Protein AF-A0A7J8IHX7-F1 (afdb_monomer_lite)

Sequence (149 aa):
MLTKSVDLVKDAHEEMEQAMEECDPYSGLLNDYEEDNSNNHSVEEGDILGSPNNQDLYWSEEDQELIIPCLALVRASKACLKKIRISVAENGKKDQVAQLDDIVDISDEISPSVDDLALSMYPPVCHLTVRISSAKLVSVLKKALEITK

Structure (mmCIF, N/CA/C/O backbone):
data_AF-A0A7J8IHX7-F1
#
_entry.id   AF-A0A7J8IHX7-F1
#
loop_
_atom_site.group_PDB
_atom_site.id
_atom_site.type_symbol
_atom_site.label_atom_id
_atom_site.label_alt_id
_atom_site.label_comp_id
_atom_site.label_asym_id
_atom_site.label_entity_id
_atom_site.label_seq_id
_atom_site.pdbx_PDB_ins_code
_atom_site.Cartn_x
_atom_site.Cartn_y
_atom_site.Cartn_z
_atom_site.occupancy
_atom_site.B_iso_or_equiv
_atom_site.auth_seq_id
_atom_site.auth_comp_id
_atom_site.auth_asym_id
_atom_site.auth_atom_id
_atom_site.pdbx_PDB_model_num
ATOM 1 N N . MET A 1 1 ? -4.746 -5.912 14.501 1.00 66.50 1 MET A N 1
ATOM 2 C CA . MET A 1 1 ? -4.674 -5.789 13.035 1.00 66.50 1 MET A CA 1
ATOM 3 C C . MET A 1 1 ? -3.829 -4.589 12.642 1.00 66.50 1 MET A C 1
ATOM 5 O O . MET A 1 1 ? -2.701 -4.822 12.245 1.00 66.50 1 MET A O 1
ATOM 9 N N . LEU A 1 2 ? -4.241 -3.351 12.949 1.00 82.88 2 LEU A N 1
ATOM 10 C CA . LEU A 1 2 ? -3.531 -2.106 12.580 1.00 82.88 2 LEU A CA 1
ATOM 11 C C . LEU A 1 2 ? -2.000 -2.081 12.762 1.00 82.88 2 LEU A C 1
ATOM 13 O O . LEU A 1 2 ? -1.300 -1.588 11.887 1.00 82.88 2 LEU A O 1
ATOM 17 N N . THR A 1 3 ? -1.452 -2.591 13.873 1.00 85.88 3 THR A N 1
ATOM 18 C CA . THR A 1 3 ? 0.014 -2.635 14.062 1.00 85.88 3 THR A CA 1
ATOM 19 C C . THR A 1 3 ? 0.703 -3.506 13.013 1.00 85.88 3 THR A C 1
ATOM 21 O O . THR A 1 3 ? 1.713 -3.087 12.470 1.00 85.88 3 THR A O 1
ATOM 24 N N . LYS A 1 4 ? 0.115 -4.657 12.665 1.00 91.56 4 LYS A N 1
ATOM 25 C CA . LYS A 1 4 ? 0.655 -5.540 11.624 1.00 91.56 4 LYS A CA 1
ATOM 26 C C . LYS A 1 4 ? 0.664 -4.834 10.269 1.00 91.56 4 LYS A C 1
ATOM 28 O O . LYS A 1 4 ? 1.674 -4.866 9.588 1.00 91.56 4 LYS A O 1
ATOM 33 N N . SER A 1 5 ? -0.421 -4.144 9.918 1.00 89.69 5 SER A N 1
ATOM 34 C CA . SER A 1 5 ? -0.526 -3.402 8.654 1.00 89.69 5 SER A CA 1
ATOM 35 C C . SER A 1 5 ? 0.478 -2.239 8.591 1.00 89.69 5 SER A C 1
ATOM 37 O O . SER A 1 5 ? 1.029 -1.957 7.534 1.00 89.69 5 SER A O 1
ATOM 39 N N . VAL A 1 6 ? 0.776 -1.585 9.725 1.00 94.31 6 VAL A N 1
ATOM 40 C CA . VAL A 1 6 ? 1.849 -0.573 9.811 1.00 94.31 6 VAL A CA 1
ATOM 41 C C . VAL A 1 6 ? 3.222 -1.181 9.533 1.00 94.31 6 VAL A C 1
ATOM 43 O O . VAL A 1 6 ? 4.016 -0.546 8.840 1.00 94.31 6 VAL A O 1
ATOM 46 N N . ASP A 1 7 ? 3.501 -2.357 10.093 1.00 95.81 7 ASP A N 1
ATOM 47 C CA . ASP A 1 7 ? 4.792 -3.030 9.949 1.00 95.81 7 ASP A CA 1
ATOM 48 C C . ASP A 1 7 ? 4.973 -3.562 8.517 1.00 95.81 7 ASP A C 1
ATOM 50 O O . ASP A 1 7 ? 5.985 -3.272 7.899 1.00 95.81 7 ASP A O 1
ATOM 54 N N . LEU A 1 8 ? 3.946 -4.174 7.917 1.00 96.19 8 LEU A N 1
ATOM 55 C CA . LEU A 1 8 ? 3.992 -4.623 6.517 1.00 96.19 8 LEU A CA 1
ATOM 56 C C . LEU A 1 8 ? 4.267 -3.474 5.535 1.00 96.19 8 LEU A C 1
ATOM 58 O O . LEU A 1 8 ? 5.133 -3.578 4.674 1.00 96.19 8 LEU A O 1
ATOM 62 N N . VAL A 1 9 ? 3.574 -2.339 5.686 1.00 96.88 9 VAL A N 1
ATOM 63 C CA . VAL A 1 9 ? 3.807 -1.159 4.831 1.00 96.88 9 VAL A CA 1
ATOM 64 C C . VAL A 1 9 ? 5.185 -0.537 5.090 1.00 96.88 9 VAL A C 1
ATOM 66 O O . VAL A 1 9 ? 5.757 0.110 4.213 1.00 96.88 9 VAL A O 1
ATOM 69 N N . LYS A 1 10 ? 5.728 -0.690 6.303 1.00 97.12 10 LYS A N 1
ATOM 70 C CA . LYS A 1 10 ? 7.093 -0.266 6.619 1.00 97.12 10 LYS A CA 1
ATOM 71 C C . LYS A 1 10 ? 8.105 -1.156 5.892 1.00 97.12 10 LYS A C 1
ATOM 73 O O . LYS A 1 10 ? 8.988 -0.595 5.257 1.00 97.12 10 LYS A O 1
ATOM 78 N N . ASP A 1 11 ? 7.940 -2.471 5.966 1.00 97.50 11 ASP A N 1
ATOM 79 C CA . ASP A 1 11 ? 8.844 -3.436 5.345 1.00 97.50 11 ASP A CA 1
ATOM 80 C C . ASP A 1 11 ? 8.843 -3.267 3.816 1.00 97.50 11 ASP A C 1
ATOM 82 O O . ASP A 1 11 ? 9.907 -3.124 3.227 1.00 97.50 11 ASP A O 1
ATOM 86 N N . ALA A 1 12 ? 7.668 -3.110 3.190 1.00 97.00 12 ALA A N 1
ATOM 87 C CA . ALA A 1 12 ? 7.560 -2.833 1.752 1.00 97.00 12 ALA A CA 1
ATOM 88 C C . ALA A 1 12 ? 8.263 -1.526 1.331 1.00 97.00 12 ALA A C 1
ATOM 90 O O . ALA A 1 12 ? 8.908 -1.461 0.291 1.00 97.00 12 ALA A O 1
ATOM 91 N N . HIS A 1 13 ? 8.166 -0.465 2.140 1.00 97.19 13 HIS A N 1
ATOM 92 C CA . HIS A 1 13 ? 8.879 0.788 1.866 1.00 97.19 13 HIS A CA 1
ATOM 93 C C . HIS A 1 13 ? 10.400 0.618 1.942 1.00 97.19 13 HIS A C 1
ATOM 95 O O . HIS A 1 13 ? 11.111 1.191 1.126 1.00 97.19 13 HIS A O 1
ATOM 101 N N . GLU A 1 14 ? 10.888 -0.122 2.940 1.00 97.00 14 GLU A N 1
ATOM 102 C CA . GLU A 1 14 ? 12.320 -0.378 3.136 1.00 97.00 14 GLU A CA 1
ATOM 103 C C . GLU A 1 14 ? 12.875 -1.275 2.022 1.00 97.00 14 GLU A C 1
ATOM 105 O O . GLU A 1 14 ? 13.940 -0.979 1.490 1.00 97.00 14 GLU A O 1
ATOM 110 N N . GLU A 1 15 ? 12.122 -2.294 1.601 1.00 96.31 15 GLU A N 1
ATOM 111 C CA . GLU A 1 15 ? 12.460 -3.156 0.464 1.00 96.31 15 GLU A CA 1
ATOM 112 C C . GLU A 1 15 ? 12.584 -2.359 -0.844 1.00 96.31 15 GLU A C 1
ATOM 114 O O . GLU A 1 15 ? 13.573 -2.493 -1.565 1.00 96.31 15 GLU A O 1
ATOM 119 N N . MET A 1 16 ? 11.617 -1.482 -1.134 1.00 94.44 16 MET A N 1
ATOM 120 C CA . MET A 1 16 ? 11.652 -0.638 -2.331 1.00 94.44 16 MET A CA 1
ATOM 121 C C . MET A 1 16 ? 12.786 0.399 -2.292 1.00 94.44 16 MET A C 1
ATOM 123 O O . MET A 1 16 ? 13.414 0.650 -3.319 1.00 94.44 16 MET A O 1
ATOM 127 N N . GLU A 1 17 ? 13.052 1.021 -1.134 1.00 94.12 17 GLU A N 1
ATOM 128 C CA . GLU A 1 17 ? 14.180 1.954 -0.976 1.00 94.12 17 GLU A CA 1
ATOM 129 C C . GLU A 1 17 ? 15.515 1.239 -1.190 1.00 94.12 17 GLU A C 1
ATOM 131 O O . GLU A 1 17 ? 16.346 1.725 -1.954 1.00 94.12 17 GLU A O 1
ATOM 136 N N . GLN A 1 18 ? 15.694 0.065 -0.580 1.00 93.94 18 GLN A N 1
ATOM 137 C CA . GLN A 1 18 ? 16.913 -0.723 -0.727 1.00 93.94 18 GLN A CA 1
ATOM 138 C C . GLN A 1 18 ? 17.131 -1.157 -2.180 1.00 93.94 18 GLN A C 1
ATOM 140 O O . GLN A 1 18 ? 18.230 -1.001 -2.705 1.00 93.94 18 GLN A O 1
ATOM 145 N N . ALA A 1 19 ? 16.085 -1.634 -2.860 1.00 90.88 19 ALA A N 1
ATOM 146 C CA . ALA A 1 19 ? 16.187 -2.012 -4.266 1.00 90.88 19 ALA A CA 1
ATOM 147 C C . ALA A 1 19 ? 16.642 -0.830 -5.144 1.00 90.88 19 ALA A C 1
ATOM 149 O O . ALA A 1 19 ? 17.458 -1.010 -6.046 1.00 90.88 19 ALA A O 1
ATOM 150 N N . MET A 1 20 ? 16.159 0.385 -4.860 1.00 86.75 20 MET A N 1
ATOM 151 C CA . MET A 1 20 ? 16.557 1.602 -5.576 1.00 86.75 20 MET A CA 1
ATOM 152 C C . MET A 1 20 ? 18.012 2.008 -5.294 1.00 86.75 20 MET A C 1
ATOM 154 O O . MET A 1 20 ? 18.694 2.468 -6.206 1.00 86.75 20 MET A O 1
ATOM 158 N N . GLU A 1 21 ? 18.504 1.824 -4.065 1.00 87.31 21 GLU A N 1
ATOM 159 C CA . GLU A 1 21 ? 19.910 2.070 -3.702 1.00 87.31 21 GLU A CA 1
ATOM 160 C C . GLU A 1 21 ? 20.874 1.059 -4.342 1.00 87.31 21 GLU A C 1
ATOM 162 O O . GLU A 1 21 ? 22.000 1.411 -4.691 1.00 87.31 21 GLU A O 1
ATOM 167 N N . GLU A 1 22 ? 20.434 -0.190 -4.508 1.00 84.69 22 GLU A N 1
ATOM 168 C CA . GLU A 1 22 ? 21.207 -1.269 -5.134 1.00 84.69 22 GLU A CA 1
ATOM 169 C C . GLU A 1 22 ? 21.216 -1.201 -6.673 1.00 84.69 22 GLU A C 1
ATOM 171 O O . GLU A 1 22 ? 21.966 -1.937 -7.319 1.00 84.69 22 GLU A O 1
ATOM 176 N N . CYS A 1 23 ? 20.420 -0.314 -7.279 1.00 75.31 23 CYS A N 1
ATOM 177 C CA . CYS A 1 23 ? 20.397 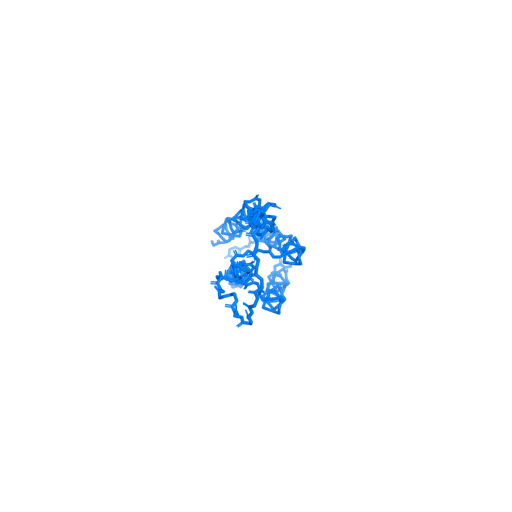-0.116 -8.724 1.00 75.31 23 CYS A CA 1
ATOM 178 C C . CYS A 1 23 ? 21.741 0.461 -9.213 1.00 75.31 23 CYS A C 1
ATOM 180 O O . CYS A 1 23 ? 22.072 1.611 -8.926 1.00 75.31 23 CYS A O 1
ATOM 182 N N . ASP A 1 24 ? 22.517 -0.336 -9.961 1.00 65.00 24 ASP A N 1
ATOM 183 C CA . ASP A 1 24 ? 23.870 0.018 -10.415 1.00 65.00 24 ASP A CA 1
ATOM 184 C C . ASP A 1 24 ? 23.873 1.255 -11.345 1.00 65.00 24 ASP A C 1
ATOM 186 O O . ASP A 1 24 ? 23.342 1.181 -12.461 1.00 65.00 24 ASP A O 1
ATOM 190 N N . PRO A 1 25 ? 24.529 2.369 -10.952 1.00 57.72 25 PRO A N 1
ATOM 191 C CA . PRO A 1 25 ? 24.676 3.569 -11.780 1.00 57.72 25 PRO A CA 1
ATOM 192 C C . PRO A 1 25 ? 25.421 3.341 -13.104 1.00 57.72 25 PRO A C 1
ATOM 194 O O . PRO A 1 25 ? 25.348 4.181 -14.000 1.00 57.72 25 PRO A O 1
ATOM 197 N N . TYR A 1 26 ? 26.165 2.237 -13.230 1.00 54.41 26 TYR A N 1
ATOM 198 C CA . TYR A 1 26 ? 26.998 1.917 -14.392 1.00 54.41 26 TYR A CA 1
ATOM 199 C C . TYR A 1 26 ? 26.410 0.826 -15.298 1.00 54.41 26 TYR A C 1
ATOM 201 O O . TYR A 1 26 ? 27.035 0.476 -16.300 1.00 54.41 26 TYR A O 1
ATOM 209 N N . SER A 1 27 ? 25.197 0.339 -15.008 1.00 57.41 27 SER A N 1
ATOM 210 C CA . SER A 1 27 ? 24.527 -0.730 -15.770 1.00 57.41 27 SER A CA 1
ATOM 211 C C . SER A 1 27 ? 24.426 -0.434 -17.279 1.00 57.41 27 SER A C 1
ATOM 213 O O . SER A 1 27 ? 24.612 -1.323 -18.106 1.00 57.41 27 SER A O 1
ATOM 215 N N . GLY A 1 28 ? 24.228 0.834 -17.662 1.00 53.91 28 GLY A N 1
ATOM 216 C CA . GLY A 1 28 ? 24.175 1.254 -19.069 1.00 53.91 28 GLY A CA 1
ATOM 217 C C . GLY A 1 28 ? 25.532 1.525 -19.732 1.00 53.91 28 GLY A C 1
ATOM 218 O O . GLY A 1 28 ? 25.594 1.606 -20.952 1.00 53.91 28 GLY A O 1
ATOM 219 N N . LEU A 1 29 ? 26.618 1.668 -18.962 1.00 51.22 29 LEU A N 1
ATOM 220 C CA . LEU A 1 29 ? 27.937 2.063 -19.481 1.00 51.22 29 LEU A CA 1
ATOM 221 C C . LEU A 1 29 ? 28.757 0.875 -19.993 1.00 51.22 29 LEU A C 1
ATOM 223 O O . LEU A 1 29 ? 29.559 1.039 -20.903 1.00 51.22 29 LEU A O 1
ATOM 227 N N . LEU A 1 30 ? 28.563 -0.327 -19.445 1.00 50.78 30 LEU A N 1
ATOM 228 C CA . LEU A 1 30 ? 29.341 -1.506 -19.849 1.00 50.78 30 LEU A CA 1
ATOM 229 C C . LEU A 1 30 ? 28.950 -2.091 -21.214 1.00 50.78 30 LEU A C 1
ATOM 231 O O . LEU A 1 30 ? 29.704 -2.900 -21.746 1.00 50.78 30 LEU A O 1
ATOM 235 N N . ASN A 1 31 ? 27.830 -1.665 -21.804 1.00 51.97 31 ASN A N 1
ATOM 236 C CA . ASN A 1 31 ? 27.429 -2.113 -23.141 1.00 51.97 31 ASN A CA 1
ATOM 237 C C . ASN A 1 31 ? 28.184 -1.409 -24.287 1.00 51.97 31 ASN A C 1
ATOM 239 O O . ASN A 1 31 ? 28.135 -1.901 -25.410 1.00 51.97 31 ASN A O 1
ATOM 243 N N . ASP A 1 32 ? 28.911 -0.318 -24.012 1.00 53.75 32 ASP A N 1
ATOM 244 C CA . ASP A 1 32 ? 29.592 0.487 -25.042 1.00 53.75 32 ASP A CA 1
ATOM 245 C C . ASP A 1 32 ? 31.101 0.180 -25.182 1.00 53.75 32 ASP A C 1
ATOM 247 O O . ASP A 1 32 ? 31.771 0.764 -26.034 1.00 53.75 32 ASP A O 1
ATOM 251 N N . TYR A 1 33 ? 31.673 -0.719 -24.365 1.00 49.66 33 TYR A N 1
ATOM 252 C CA . TYR A 1 33 ? 33.133 -0.932 -24.296 1.00 49.66 33 TYR A CA 1
ATOM 253 C C . TYR A 1 33 ? 33.669 -2.216 -24.952 1.00 49.66 33 TYR A C 1
ATOM 255 O O . TYR A 1 33 ? 34.846 -2.523 -24.776 1.00 49.66 33 TYR A O 1
ATOM 263 N N . GLU A 1 34 ? 32.879 -2.938 -25.746 1.00 53.22 34 GLU A N 1
ATOM 264 C CA . GLU A 1 34 ? 33.370 -4.091 -26.523 1.00 53.22 34 GLU A CA 1
ATOM 265 C C . GLU A 1 34 ? 33.418 -3.781 -28.028 1.00 53.22 34 GLU A C 1
ATOM 267 O O . GLU A 1 34 ? 32.841 -4.490 -28.846 1.00 53.22 34 GLU A O 1
ATOM 272 N N . GLU A 1 35 ? 34.118 -2.712 -28.420 1.00 52.72 35 GLU A N 1
ATOM 273 C CA . GLU A 1 35 ? 34.553 -2.535 -29.813 1.00 52.72 35 GLU A CA 1
ATOM 274 C C . GLU A 1 35 ? 35.894 -1.785 -29.899 1.00 52.72 35 GLU A C 1
ATOM 276 O O . GLU A 1 35 ? 35.989 -0.673 -30.408 1.00 52.72 35 GLU A O 1
ATOM 281 N N . ASP A 1 36 ? 36.973 -2.404 -29.414 1.00 50.19 36 ASP A N 1
ATOM 282 C CA . ASP A 1 36 ? 38.292 -2.146 -30.004 1.00 50.19 36 ASP A CA 1
ATOM 283 C C . ASP A 1 36 ? 39.198 -3.380 -29.920 1.00 50.19 36 ASP A C 1
ATOM 285 O O . ASP A 1 36 ? 39.974 -3.567 -28.981 1.00 50.19 36 ASP A O 1
ATOM 289 N N . ASN A 1 37 ? 39.116 -4.237 -30.942 1.00 43.19 37 ASN A N 1
ATOM 290 C CA . ASN A 1 37 ? 40.274 -5.032 -31.333 1.00 43.19 37 ASN A CA 1
ATOM 291 C C . ASN A 1 37 ? 40.333 -5.248 -32.8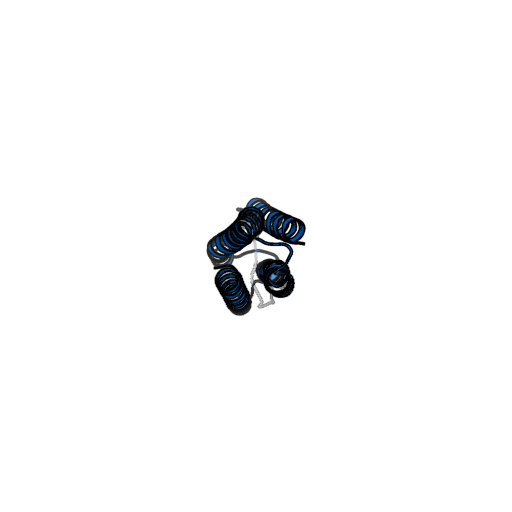57 1.00 43.19 37 ASN A C 1
ATOM 293 O O . ASN A 1 37 ? 39.877 -6.249 -33.394 1.00 43.19 37 ASN A O 1
ATOM 297 N N . SER A 1 38 ? 40.943 -4.270 -33.526 1.00 47.75 38 SER A N 1
ATOM 298 C CA . SER A 1 38 ? 41.851 -4.394 -34.679 1.00 47.75 38 SER A CA 1
ATOM 299 C C . SER A 1 38 ? 41.464 -5.237 -35.921 1.00 47.75 38 SER A C 1
ATOM 301 O O . SER A 1 38 ? 41.627 -6.452 -35.973 1.00 47.75 38 SER A O 1
ATOM 303 N N . ASN A 1 39 ? 41.233 -4.487 -37.007 1.00 44.69 39 ASN A N 1
ATOM 304 C CA . ASN A 1 39 ? 41.743 -4.672 -38.377 1.00 44.69 39 ASN A CA 1
ATOM 305 C C . ASN A 1 39 ? 41.237 -5.806 -39.305 1.00 44.69 39 ASN A C 1
ATOM 307 O O . ASN A 1 39 ? 41.692 -6.945 -39.255 1.00 44.69 39 ASN A O 1
ATOM 311 N N . ASN A 1 40 ? 40.570 -5.318 -40.365 1.00 43.97 40 ASN A N 1
ATOM 312 C CA . ASN A 1 40 ? 40.649 -5.670 -41.795 1.00 43.97 40 ASN A CA 1
ATOM 313 C C . ASN A 1 40 ? 39.455 -6.394 -42.441 1.00 43.97 40 ASN A C 1
ATOM 315 O O . ASN A 1 40 ? 39.113 -7.518 -42.109 1.00 43.97 40 ASN A O 1
ATOM 319 N N . HIS A 1 41 ? 39.053 -5.782 -43.561 1.00 37.62 41 HIS A N 1
ATOM 320 C CA . HIS A 1 41 ? 38.471 -6.372 -44.767 1.00 37.62 41 HIS A CA 1
ATOM 321 C C . HIS A 1 41 ? 36.945 -6.570 -44.806 1.00 37.62 41 HIS A C 1
ATOM 323 O O . HIS A 1 41 ? 36.373 -7.450 -44.189 1.00 37.62 41 HIS A O 1
ATOM 329 N N . SER A 1 42 ? 36.344 -5.705 -45.626 1.00 44.16 42 SER A N 1
ATOM 330 C CA . SER A 1 42 ? 35.163 -5.843 -46.485 1.00 44.16 42 SER A CA 1
ATOM 331 C C . SER A 1 42 ? 34.227 -7.059 -46.347 1.00 44.16 42 SER A C 1
ATOM 333 O O . SER A 1 42 ? 34.654 -8.204 -46.387 1.00 44.16 42 SER A O 1
ATOM 335 N N . VAL A 1 43 ? 32.953 -6.711 -46.551 1.00 37.09 43 VAL A N 1
ATOM 336 C CA . VAL A 1 43 ? 31.826 -7.457 -47.137 1.00 37.09 43 VAL A CA 1
ATOM 337 C C . VAL A 1 43 ? 30.855 -8.174 -46.175 1.00 37.09 43 VAL A C 1
ATOM 339 O O . VAL A 1 43 ? 31.214 -9.074 -45.433 1.00 37.09 43 VAL A O 1
ATOM 342 N N . GLU A 1 44 ? 29.592 -7.783 -46.374 1.00 37.34 44 GLU A N 1
ATOM 34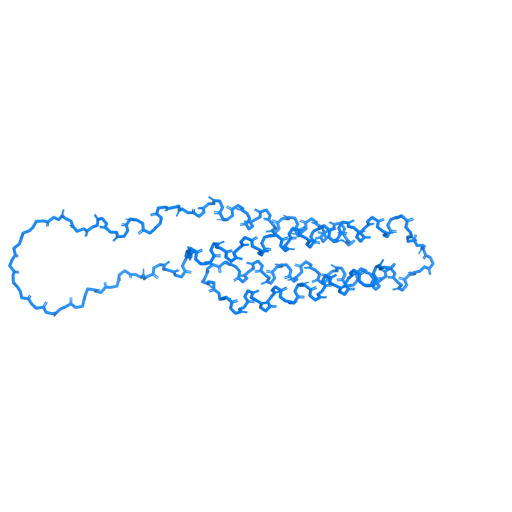3 C CA . GLU A 1 44 ? 28.317 -8.498 -46.207 1.00 37.34 44 GLU A CA 1
ATOM 344 C C . GLU A 1 44 ? 27.480 -8.272 -44.945 1.00 37.34 44 GLU A C 1
ATOM 346 O O . GLU A 1 44 ? 27.889 -8.466 -43.806 1.00 37.34 44 GLU A O 1
ATOM 351 N N . GLU A 1 45 ? 26.250 -7.844 -45.241 1.00 47.91 45 GLU A N 1
ATOM 352 C CA . GLU A 1 45 ? 25.084 -7.792 -44.381 1.00 47.91 45 GLU A CA 1
ATOM 353 C C . GLU A 1 45 ? 24.920 -9.111 -43.619 1.00 47.91 45 GLU A C 1
ATOM 355 O O . GLU A 1 45 ? 24.742 -10.177 -44.207 1.00 47.91 45 GLU A O 1
ATOM 360 N N . GLY A 1 46 ? 24.957 -9.023 -42.297 1.00 34.72 46 GLY A N 1
ATOM 361 C CA . GLY A 1 46 ? 24.773 -10.157 -41.410 1.00 34.72 46 GLY A CA 1
ATOM 362 C C . GLY A 1 46 ? 24.455 -9.658 -40.015 1.00 34.72 46 GLY A C 1
ATOM 363 O O . GLY A 1 46 ? 25.360 -9.476 -39.212 1.00 34.72 46 GLY A O 1
ATOM 364 N N . ASP A 1 47 ? 23.173 -9.365 -39.794 1.00 43.69 47 ASP A N 1
ATOM 365 C CA . ASP A 1 47 ? 22.442 -9.542 -38.534 1.00 43.69 47 ASP A CA 1
ATOM 366 C C . ASP A 1 47 ? 23.337 -9.911 -37.330 1.00 43.69 47 ASP A C 1
ATOM 368 O O . ASP A 1 47 ? 23.612 -11.089 -37.081 1.00 43.69 47 ASP A O 1
ATOM 372 N N . ILE A 1 48 ? 23.834 -8.901 -36.599 1.00 43.75 48 ILE A N 1
ATOM 373 C CA . ILE A 1 48 ? 24.535 -9.114 -35.326 1.00 43.75 48 ILE A CA 1
ATOM 374 C C . ILE A 1 48 ? 23.472 -9.517 -34.303 1.00 43.75 48 ILE A C 1
ATOM 376 O O . ILE A 1 48 ? 22.814 -8.705 -33.653 1.00 43.75 48 ILE A O 1
ATOM 380 N N . LEU A 1 49 ? 23.283 -10.827 -34.251 1.00 43.97 49 LEU A N 1
ATOM 381 C CA . LEU A 1 49 ? 22.334 -11.572 -33.453 1.00 43.97 49 LEU A CA 1
ATOM 382 C C . LEU A 1 49 ? 22.591 -11.381 -31.944 1.00 43.97 49 LEU A C 1
ATOM 384 O O . LEU A 1 49 ? 23.449 -12.035 -31.359 1.00 43.97 49 LEU A O 1
ATOM 388 N N . GLY A 1 50 ? 21.789 -10.518 -31.321 1.00 46.28 50 GLY A N 1
ATOM 389 C CA . GLY A 1 50 ? 21.119 -10.778 -30.044 1.00 46.28 50 GLY A CA 1
ATOM 390 C C . GLY A 1 50 ? 21.964 -11.207 -28.841 1.00 46.28 50 GLY A C 1
ATOM 391 O O . GLY A 1 50 ? 21.869 -12.352 -28.399 1.00 46.28 50 GLY A O 1
ATOM 392 N N . SER A 1 51 ? 22.608 -10.248 -28.176 1.00 49.16 51 SER A N 1
ATOM 393 C CA . SER A 1 51 ? 22.546 -10.266 -26.708 1.00 49.16 51 SER A CA 1
ATOM 394 C C . SER A 1 51 ? 21.092 -9.967 -26.320 1.00 49.16 51 SER A C 1
ATOM 396 O O . SER A 1 51 ? 20.515 -9.042 -26.903 1.00 49.16 51 SER A O 1
ATOM 398 N N . PRO A 1 52 ? 20.451 -10.723 -25.405 1.00 51.12 52 PRO A N 1
ATOM 399 C CA . PRO A 1 52 ? 19.125 -10.358 -24.929 1.00 51.12 52 PRO A CA 1
ATOM 400 C C . PRO A 1 52 ? 19.215 -8.919 -24.436 1.00 51.12 52 PRO A C 1
ATOM 402 O O . PRO A 1 52 ? 20.085 -8.592 -23.630 1.00 51.12 52 PRO A O 1
ATOM 405 N N . ASN A 1 53 ? 18.377 -8.045 -24.981 1.00 56.69 53 ASN A N 1
ATOM 406 C CA . ASN A 1 53 ? 18.291 -6.679 -24.513 1.00 56.69 53 ASN A CA 1
ATOM 407 C C . ASN A 1 53 ? 17.813 -6.749 -23.054 1.00 56.69 53 ASN A C 1
ATOM 409 O O . ASN A 1 53 ? 16.621 -6.903 -22.806 1.00 56.69 53 ASN A O 1
ATOM 413 N N . ASN A 1 54 ? 18.732 -6.703 -22.085 1.00 58.94 54 ASN A N 1
ATOM 414 C CA . ASN A 1 54 ? 18.440 -6.832 -20.651 1.00 58.94 54 ASN A CA 1
ATOM 415 C C . ASN A 1 54 ? 17.646 -5.629 -20.102 1.00 58.94 54 ASN A C 1
ATOM 417 O O . ASN A 1 54 ? 17.537 -5.451 -18.896 1.00 58.94 54 ASN A O 1
ATOM 421 N N . GLN A 1 55 ? 17.101 -4.789 -20.979 1.00 61.69 55 GLN A N 1
ATOM 422 C CA . GLN A 1 55 ? 16.386 -3.562 -20.660 1.00 61.69 55 GLN A CA 1
ATOM 423 C C . GLN A 1 55 ? 15.131 -3.822 -19.813 1.00 61.69 55 GLN A C 1
ATOM 425 O O . GLN A 1 55 ? 14.764 -2.974 -19.012 1.00 61.69 55 GLN A O 1
ATOM 430 N N . ASP A 1 56 ? 14.548 -5.024 -19.896 1.00 72.56 56 ASP A N 1
ATOM 431 C CA . ASP A 1 56 ? 13.412 -5.445 -19.062 1.00 72.56 56 ASP A CA 1
ATOM 432 C C . ASP A 1 56 ? 13.803 -5.819 -17.616 1.00 72.56 56 ASP A C 1
ATOM 434 O O . ASP A 1 56 ? 12.926 -6.034 -16.781 1.00 72.56 56 ASP A O 1
ATOM 438 N N . LEU A 1 57 ? 15.103 -5.925 -17.306 1.00 79.75 57 LEU A N 1
ATOM 439 C CA . LEU A 1 57 ? 15.623 -6.311 -15.985 1.00 79.75 57 LEU A CA 1
ATOM 440 C C . LEU A 1 57 ? 16.035 -5.112 -15.120 1.00 79.75 57 LEU A C 1
ATOM 442 O O . LEU A 1 57 ? 16.313 -5.292 -13.935 1.00 79.75 57 LEU A O 1
ATOM 446 N N . TYR A 1 58 ? 16.087 -3.908 -15.691 1.00 84.38 58 TYR A N 1
ATOM 447 C CA . TYR A 1 58 ? 16.593 -2.712 -15.021 1.00 84.38 58 TYR A CA 1
ATOM 448 C C . TYR A 1 58 ? 15.579 -1.573 -15.067 1.00 84.38 58 TYR A C 1
ATOM 450 O O . TYR A 1 58 ? 14.734 -1.505 -15.955 1.00 84.38 58 TYR A O 1
ATOM 458 N N . TRP A 1 59 ? 15.694 -0.653 -14.111 1.00 89.56 59 TRP A N 1
ATOM 459 C CA . TRP A 1 59 ? 14.981 0.616 -14.169 1.00 89.56 59 TRP A CA 1
ATOM 460 C C . TRP A 1 59 ? 15.655 1.577 -15.136 1.00 89.56 59 TRP A C 1
ATOM 462 O O . TRP A 1 59 ? 16.860 1.816 -15.043 1.00 89.56 59 TRP A O 1
ATOM 472 N N . SER A 1 60 ? 14.861 2.166 -16.027 1.00 88.88 60 SER A N 1
ATOM 473 C CA . SER A 1 60 ? 15.274 3.345 -16.787 1.00 88.88 60 SER A CA 1
ATOM 474 C C . SER A 1 60 ? 15.321 4.593 -15.893 1.00 88.88 60 SER A C 1
ATOM 476 O O . SER A 1 60 ? 14.784 4.600 -14.785 1.00 88.88 60 SER A O 1
ATOM 478 N N . GLU A 1 61 ? 15.930 5.678 -16.377 1.00 89.19 61 GLU A N 1
ATOM 479 C CA . GLU A 1 61 ? 15.913 6.978 -15.684 1.00 89.19 61 GLU A CA 1
ATOM 480 C C . GLU A 1 61 ? 14.474 7.477 -15.456 1.00 89.19 61 GLU A C 1
ATOM 482 O O . GLU A 1 61 ? 14.138 7.933 -14.364 1.00 89.19 61 GLU A O 1
ATOM 487 N N . GLU A 1 62 ? 13.590 7.295 -16.445 1.00 91.50 62 GLU A N 1
ATOM 488 C CA . GLU A 1 62 ? 12.167 7.636 -16.325 1.00 91.50 62 GLU A CA 1
ATOM 489 C C . GLU A 1 62 ? 11.464 6.799 -15.245 1.00 91.50 62 GLU A C 1
ATOM 491 O O . GLU A 1 62 ? 10.632 7.319 -14.496 1.00 91.50 62 GLU A O 1
ATOM 496 N N . ASP A 1 63 ? 11.811 5.512 -15.127 1.00 93.31 63 ASP A N 1
ATOM 497 C CA . ASP A 1 63 ? 11.289 4.663 -14.055 1.00 93.31 63 ASP A CA 1
ATOM 498 C C . ASP A 1 63 ? 11.777 5.160 -12.696 1.00 93.31 63 ASP A C 1
ATOM 500 O O . ASP A 1 63 ? 10.959 5.328 -11.796 1.00 93.31 63 ASP A O 1
ATOM 504 N N . GLN A 1 64 ? 13.074 5.462 -12.557 1.00 91.62 64 GLN A N 1
ATOM 505 C CA . GLN A 1 64 ? 13.671 5.999 -11.327 1.00 91.62 64 GLN A CA 1
ATOM 506 C C . GLN A 1 64 ? 12.981 7.292 -10.871 1.00 91.62 64 GLN A C 1
ATOM 508 O O . GLN A 1 64 ? 12.600 7.408 -9.702 1.00 91.62 64 GLN A O 1
ATOM 513 N N . GLU A 1 65 ? 12.738 8.233 -11.787 1.00 93.62 65 GLU A N 1
ATOM 514 C CA . GLU A 1 65 ? 11.985 9.456 -11.492 1.00 93.62 65 GLU A CA 1
ATOM 515 C C . GLU A 1 65 ? 10.548 9.164 -11.030 1.00 93.62 65 GLU A C 1
ATOM 517 O O . GLU A 1 65 ? 10.040 9.831 -10.122 1.00 93.62 65 GLU A O 1
ATOM 522 N N . LEU A 1 66 ? 9.896 8.149 -11.608 1.00 95.19 66 LEU A N 1
ATOM 523 C CA . LEU A 1 66 ? 8.551 7.709 -11.230 1.00 95.19 66 LEU A CA 1
ATOM 524 C C . LEU A 1 66 ? 8.513 6.984 -9.871 1.00 95.19 66 LEU A C 1
ATOM 526 O O . LEU A 1 66 ? 7.513 7.091 -9.150 1.00 95.19 66 LEU A O 1
ATOM 530 N N . ILE A 1 67 ? 9.577 6.277 -9.475 1.00 94.31 67 ILE A N 1
ATOM 531 C CA . ILE A 1 67 ? 9.640 5.561 -8.186 1.00 94.31 67 ILE A CA 1
ATOM 532 C C . ILE A 1 67 ? 9.594 6.541 -7.014 1.00 94.31 67 ILE A C 1
ATOM 534 O O . ILE A 1 67 ? 8.905 6.289 -6.023 1.00 94.31 67 ILE A O 1
ATOM 538 N N . ILE A 1 68 ? 10.272 7.686 -7.126 1.00 95.50 68 ILE A N 1
ATOM 539 C CA . ILE A 1 68 ? 10.381 8.694 -6.059 1.00 95.50 68 ILE A CA 1
ATOM 540 C C . ILE A 1 68 ? 9.006 9.110 -5.488 1.00 95.50 68 ILE A C 1
ATOM 542 O O . ILE A 1 68 ? 8.799 8.999 -4.271 1.00 95.50 68 ILE A O 1
ATOM 546 N N . PRO A 1 69 ? 8.029 9.576 -6.296 1.00 97.56 69 PRO A N 1
ATOM 547 C CA . PRO A 1 69 ? 6.701 9.905 -5.785 1.00 97.56 69 PRO A CA 1
ATOM 548 C C . PRO A 1 69 ? 5.932 8.676 -5.274 1.00 97.56 69 PRO A C 1
ATOM 550 O O . PRO A 1 69 ? 5.132 8.817 -4.344 1.00 97.56 69 PRO A O 1
ATOM 553 N N . CYS A 1 70 ? 6.181 7.476 -5.808 1.00 97.88 70 CYS A N 1
ATOM 554 C CA . CYS A 1 70 ? 5.557 6.239 -5.328 1.00 97.88 70 CYS A CA 1
ATOM 555 C C . CYS A 1 70 ? 6.057 5.857 -3.925 1.00 97.88 70 CYS A C 1
ATOM 557 O O . CYS A 1 70 ? 5.246 5.588 -3.038 1.00 97.88 70 CYS A O 1
ATOM 559 N N . LEU A 1 71 ? 7.364 5.946 -3.664 1.00 97.31 71 LEU A N 1
ATOM 560 C CA . LEU A 1 71 ? 7.948 5.760 -2.330 1.00 97.31 71 LEU A CA 1
ATOM 561 C C . LEU A 1 71 ? 7.371 6.752 -1.316 1.00 97.31 71 LEU A C 1
ATOM 563 O O . LEU A 1 71 ? 6.983 6.376 -0.205 1.00 97.31 71 LEU A O 1
ATOM 567 N N . ALA A 1 72 ? 7.230 8.022 -1.707 1.00 98.12 72 ALA A N 1
ATOM 568 C CA . ALA A 1 72 ? 6.590 9.028 -0.865 1.00 98.12 72 ALA A CA 1
ATOM 569 C C . ALA A 1 72 ? 5.121 8.678 -0.550 1.00 98.12 72 ALA A C 1
ATOM 571 O O . ALA A 1 72 ? 4.665 8.895 0.579 1.00 98.12 72 ALA A O 1
ATOM 572 N N . LEU A 1 73 ? 4.387 8.095 -1.503 1.00 98.44 73 LEU A N 1
ATOM 573 C CA . LEU A 1 73 ? 3.015 7.623 -1.301 1.00 98.44 73 LEU A CA 1
ATOM 574 C C . LEU A 1 73 ? 2.949 6.423 -0.339 1.00 98.44 73 LEU A C 1
ATOM 576 O O . LEU A 1 73 ? 2.107 6.408 0.565 1.00 98.44 73 LEU A O 1
ATOM 580 N N . VAL A 1 74 ? 3.857 5.451 -0.452 1.00 98.31 74 VAL A N 1
ATOM 581 C CA . VAL A 1 74 ? 3.953 4.332 0.504 1.00 98.31 74 VAL A CA 1
ATOM 582 C C . VAL A 1 74 ? 4.281 4.855 1.910 1.00 98.31 74 VAL A C 1
ATOM 584 O O . VAL A 1 74 ? 3.635 4.490 2.899 1.00 98.31 74 VAL A O 1
ATOM 587 N N . ARG A 1 75 ? 5.200 5.822 2.016 1.00 97.94 75 ARG A N 1
ATOM 588 C CA . ARG A 1 75 ? 5.521 6.500 3.282 1.00 97.94 75 ARG A CA 1
ATOM 589 C C . ARG A 1 75 ? 4.305 7.203 3.887 1.00 97.94 75 ARG A C 1
ATOM 591 O O . ARG A 1 75 ? 4.073 7.103 5.097 1.00 97.94 75 ARG A O 1
ATOM 598 N N . ALA A 1 76 ? 3.517 7.888 3.060 1.00 98.38 76 ALA A N 1
ATOM 599 C CA . ALA A 1 76 ? 2.270 8.522 3.477 1.00 98.38 76 ALA A CA 1
ATOM 600 C C . ALA A 1 76 ? 1.236 7.487 3.946 1.00 98.38 76 ALA A C 1
ATOM 602 O O . ALA A 1 76 ? 0.555 7.717 4.947 1.00 98.38 76 ALA A O 1
ATOM 603 N N . SER A 1 77 ? 1.173 6.320 3.302 1.00 98.25 77 SER A N 1
ATOM 604 C CA . SER A 1 77 ? 0.295 5.207 3.690 1.00 98.25 77 SER A CA 1
ATOM 605 C C . SER A 1 77 ? 0.595 4.717 5.107 1.00 98.25 77 SER A C 1
ATOM 607 O O . SER A 1 77 ? -0.302 4.635 5.952 1.00 98.25 77 SER A O 1
ATOM 609 N N . LYS A 1 78 ? 1.883 4.519 5.424 1.00 97.88 78 LYS A N 1
ATOM 610 C CA . LYS A 1 78 ? 2.353 4.203 6.785 1.00 97.88 78 LYS A CA 1
ATOM 611 C C . LYS A 1 78 ? 1.948 5.277 7.795 1.00 97.88 78 LYS A C 1
ATOM 613 O O . LYS A 1 78 ? 1.517 4.962 8.907 1.00 97.88 78 LYS A O 1
ATOM 618 N N . ALA A 1 79 ? 2.100 6.553 7.436 1.00 97.62 79 ALA A N 1
ATOM 619 C CA . ALA A 1 79 ? 1.728 7.667 8.305 1.00 97.62 79 ALA A CA 1
ATOM 620 C C . ALA A 1 79 ? 0.213 7.707 8.575 1.00 97.62 79 ALA A C 1
ATOM 622 O O . ALA A 1 79 ? -0.192 7.926 9.720 1.00 97.62 79 ALA A O 1
ATOM 623 N N . CYS A 1 80 ? -0.614 7.424 7.564 1.00 97.31 80 CYS A N 1
ATOM 624 C CA . CYS A 1 80 ? -2.067 7.328 7.704 1.00 97.31 80 CYS A CA 1
ATOM 625 C C . CYS A 1 80 ? -2.457 6.212 8.677 1.00 97.31 80 CYS A C 1
ATOM 627 O O . CYS A 1 80 ? -3.155 6.481 9.651 1.00 97.31 80 CYS A O 1
ATOM 629 N N . LEU A 1 81 ? -1.927 4.997 8.499 1.00 97.19 81 LEU A N 1
ATOM 630 C CA . LEU A 1 81 ? -2.172 3.873 9.413 1.00 97.19 81 LEU A CA 1
ATOM 631 C C . LEU A 1 81 ? -1.749 4.189 10.857 1.00 97.19 81 LEU A C 1
ATOM 633 O O . LEU A 1 81 ? -2.484 3.909 11.807 1.00 97.19 81 LEU A O 1
ATOM 637 N N . LYS A 1 82 ? -0.588 4.836 11.047 1.00 96.69 82 LYS A N 1
ATOM 638 C CA . LYS A 1 82 ? -0.151 5.299 12.375 1.00 96.69 82 LYS A CA 1
ATOM 639 C C . LYS A 1 82 ? -1.134 6.301 12.978 1.00 96.69 82 LYS A C 1
ATOM 641 O O . LYS A 1 82 ? -1.428 6.204 14.170 1.00 96.69 82 LYS A O 1
ATOM 646 N N . LYS A 1 83 ? -1.642 7.244 12.180 1.00 96.12 83 LYS A N 1
ATOM 647 C CA . LYS A 1 83 ? -2.611 8.247 12.636 1.00 96.12 83 LYS A CA 1
ATOM 648 C C . LYS A 1 83 ? -3.954 7.615 12.999 1.00 96.12 83 LYS A C 1
ATOM 650 O O . LYS A 1 83 ? -4.487 7.954 14.052 1.00 96.12 83 LYS A O 1
ATOM 655 N N . ILE A 1 84 ? -4.449 6.674 12.192 1.00 96.19 84 ILE A N 1
ATOM 656 C CA . ILE A 1 84 ? -5.667 5.899 12.472 1.00 96.19 84 ILE A CA 1
ATOM 657 C C . ILE A 1 84 ? -5.517 5.164 13.803 1.00 96.19 84 ILE A C 1
ATOM 659 O O . ILE A 1 84 ? -6.339 5.328 14.700 1.00 96.19 84 ILE A O 1
ATOM 663 N N . ARG A 1 85 ? -4.409 4.437 13.985 1.00 95.31 85 ARG A N 1
ATOM 664 C CA . ARG A 1 85 ? -4.118 3.714 15.228 1.00 95.31 85 ARG A CA 1
ATOM 665 C C . ARG A 1 85 ? -4.119 4.626 16.456 1.00 95.31 85 ARG A C 1
ATOM 667 O O . ARG A 1 85 ? -4.680 4.248 17.478 1.00 95.31 85 ARG A O 1
ATOM 674 N N . ILE A 1 86 ? -3.484 5.796 16.369 1.00 95.25 86 ILE A N 1
ATOM 675 C CA . ILE A 1 86 ? -3.480 6.780 17.463 1.00 95.25 86 ILE A CA 1
ATOM 676 C C . ILE A 1 86 ? -4.908 7.267 17.740 1.00 95.25 86 ILE A C 1
ATOM 678 O O . ILE A 1 86 ? -5.329 7.249 18.890 1.00 95.25 86 ILE A O 1
ATOM 682 N N . SER A 1 87 ? -5.675 7.612 16.700 1.00 94.75 87 SER A N 1
ATOM 683 C CA . SER A 1 87 ? -7.063 8.074 16.847 1.00 94.75 87 SER A CA 1
ATOM 684 C C . SER A 1 87 ? -7.950 7.037 17.541 1.00 94.75 87 SER A C 1
ATOM 686 O O . SER A 1 87 ? -8.671 7.367 18.481 1.00 94.75 87 SER A O 1
ATOM 688 N N . VAL A 1 88 ? -7.848 5.768 17.133 1.00 94.50 88 VAL A N 1
ATOM 689 C CA . VAL A 1 88 ? -8.584 4.654 17.748 1.00 94.50 88 VAL A CA 1
ATOM 690 C C . VAL A 1 88 ? -8.152 4.431 19.199 1.00 94.50 88 VAL A C 1
ATOM 692 O O . VAL A 1 88 ? -8.999 4.188 20.052 1.00 94.50 88 VAL A O 1
ATOM 695 N N . ALA A 1 89 ? -6.857 4.533 19.507 1.00 93.44 89 ALA A N 1
ATOM 696 C CA . ALA A 1 89 ? -6.360 4.358 20.871 1.00 93.44 89 ALA A CA 1
ATOM 697 C C . ALA A 1 89 ? -6.803 5.485 21.822 1.00 93.44 89 ALA A C 1
ATOM 699 O O . ALA A 1 89 ? -7.052 5.224 22.997 1.00 93.44 89 ALA A O 1
ATOM 700 N N . GLU A 1 90 ? -6.892 6.720 21.325 1.00 94.75 90 GLU A N 1
ATOM 701 C CA . GLU A 1 90 ? -7.267 7.896 22.117 1.00 94.75 90 GLU A CA 1
ATOM 702 C C . GLU A 1 90 ? -8.786 8.044 22.275 1.00 94.75 90 GLU A C 1
ATOM 704 O O . GLU A 1 90 ? -9.254 8.430 23.346 1.00 94.75 90 GLU A O 1
ATOM 709 N N . ASN A 1 91 ? -9.558 7.731 21.229 1.00 93.38 91 ASN A N 1
ATOM 710 C CA . ASN A 1 91 ? -10.985 8.064 21.156 1.00 93.38 91 ASN A CA 1
ATOM 711 C C . ASN A 1 91 ? -11.916 6.845 21.070 1.00 93.38 91 ASN A C 1
ATOM 713 O O . ASN A 1 91 ? -13.123 6.988 21.275 1.00 93.38 91 ASN A O 1
ATOM 717 N N . GLY A 1 92 ? -11.385 5.660 20.760 1.00 91.88 92 GLY A N 1
ATOM 718 C CA . GLY A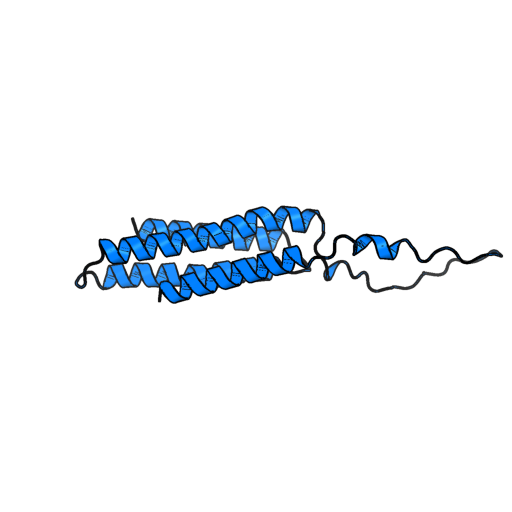 1 92 ? -12.179 4.453 20.550 1.00 91.88 92 GLY A CA 1
ATOM 719 C C . GLY A 1 92 ? -12.862 3.968 21.827 1.00 91.88 92 GLY A C 1
ATOM 720 O O . GLY A 1 92 ? -12.251 3.902 22.898 1.00 91.88 92 GLY A O 1
ATOM 721 N N . LYS A 1 93 ? -14.137 3.582 21.716 1.00 94.12 93 LYS A N 1
ATOM 722 C CA . LYS A 1 93 ? -14.920 3.046 22.836 1.00 94.12 93 LYS A CA 1
ATOM 723 C C . LYS A 1 93 ? -15.357 1.608 22.573 1.00 94.12 93 LYS A C 1
ATOM 725 O O . LYS A 1 93 ? -15.726 1.250 21.461 1.00 94.12 93 LYS A O 1
ATOM 730 N N . LYS A 1 94 ? -15.342 0.773 23.617 1.00 93.19 94 LYS A N 1
ATOM 731 C CA . LYS A 1 94 ? -15.626 -0.674 23.515 1.00 93.19 94 LYS A CA 1
ATOM 732 C C . LYS A 1 94 ? -17.052 -0.999 23.059 1.00 93.19 94 LYS A C 1
ATOM 734 O O . LYS A 1 94 ? -17.291 -2.097 22.578 1.00 93.19 94 LYS A O 1
ATOM 739 N N . ASP A 1 95 ? -17.988 -0.080 23.251 1.00 94.69 95 ASP A N 1
ATOM 740 C CA . ASP A 1 95 ? -19.384 -0.190 22.830 1.00 94.69 95 ASP A CA 1
ATOM 741 C C . ASP A 1 95 ? -19.593 0.146 21.343 1.00 94.69 95 ASP A C 1
ATOM 743 O O . ASP A 1 95 ? -20.622 -0.211 20.776 1.00 94.69 95 ASP A O 1
ATOM 747 N N . GLN A 1 96 ? -18.605 0.754 20.679 1.00 93.94 96 GLN A N 1
ATOM 748 C CA . GLN A 1 96 ? -18.651 1.128 19.260 1.00 93.94 96 GLN A CA 1
ATOM 749 C C . GLN A 1 96 ? -18.098 0.023 18.346 1.00 93.94 96 GLN A C 1
ATOM 751 O O . GLN A 1 96 ? -17.347 0.301 17.417 1.00 93.94 96 GLN A O 1
ATOM 756 N N . VAL A 1 97 ? -18.463 -1.237 18.607 1.00 95.00 97 VAL A N 1
ATOM 757 C CA . VAL A 1 97 ? -17.891 -2.414 17.922 1.00 95.00 97 VAL A CA 1
ATOM 758 C C . VAL A 1 97 ? -17.981 -2.293 16.398 1.00 95.00 97 VAL A C 1
ATOM 760 O O . VAL A 1 97 ? -16.956 -2.364 15.738 1.00 95.00 97 VAL A O 1
ATOM 763 N N . ALA A 1 98 ? -19.162 -1.983 15.852 1.00 95.88 98 ALA A N 1
ATOM 764 C CA . ALA A 1 98 ? -19.352 -1.869 14.402 1.00 95.88 98 ALA A CA 1
ATOM 765 C C . ALA A 1 98 ? -18.464 -0.790 13.750 1.00 95.88 98 ALA A C 1
ATOM 767 O O . ALA A 1 98 ? -17.895 -1.024 12.696 1.00 95.88 98 ALA A O 1
ATOM 768 N N . GLN A 1 99 ? -18.288 0.370 14.397 1.00 95.12 99 GLN A N 1
ATOM 769 C CA . GLN A 1 99 ? -17.425 1.437 13.866 1.00 95.12 99 GLN A CA 1
ATOM 770 C C . GLN A 1 99 ? -15.944 1.050 13.926 1.00 95.12 99 GLN A C 1
ATOM 772 O O . GLN A 1 99 ? -15.169 1.401 13.041 1.00 95.12 99 GLN A O 1
ATOM 777 N N . LEU A 1 100 ? -15.539 0.345 14.986 1.00 95.69 100 LEU A N 1
ATOM 778 C CA . LEU A 1 100 ? -14.175 -0.157 15.115 1.00 95.69 100 LEU A CA 1
ATOM 779 C C . LEU A 1 100 ? -13.880 -1.239 14.070 1.00 95.69 100 LEU A C 1
ATOM 781 O O . LEU A 1 100 ? -12.780 -1.237 13.520 1.00 95.69 100 LEU A O 1
ATOM 785 N N . ASP A 1 101 ? -14.850 -2.106 13.779 1.00 96.12 101 ASP A N 1
ATOM 786 C CA . ASP A 1 101 ? -14.756 -3.111 12.718 1.00 96.12 101 ASP A CA 1
ATOM 787 C C . ASP A 1 101 ? -14.645 -2.431 11.343 1.00 96.12 101 ASP A C 1
ATOM 789 O O . ASP A 1 101 ? -13.691 -2.707 10.620 1.00 96.12 101 ASP A O 1
ATOM 793 N N . ASP A 1 102 ? -15.497 -1.441 11.041 1.00 96.69 102 ASP A N 1
ATOM 794 C CA . ASP A 1 102 ? -15.433 -0.666 9.790 1.00 96.69 102 ASP A CA 1
ATOM 795 C C . ASP A 1 102 ? -14.051 -0.014 9.576 1.00 96.69 102 ASP A C 1
ATOM 797 O O . ASP A 1 102 ? -13.517 -0.011 8.463 1.00 96.69 102 ASP A O 1
ATOM 801 N N . ILE A 1 103 ? -13.447 0.540 10.641 1.00 96.19 103 ILE A N 1
ATOM 802 C CA . ILE A 1 103 ? -12.100 1.136 10.597 1.00 96.19 103 ILE A CA 1
ATOM 803 C C . ILE A 1 103 ? -11.034 0.072 10.324 1.00 96.19 103 ILE A C 1
ATOM 805 O O . ILE A 1 103 ? -10.084 0.334 9.580 1.00 96.19 103 ILE A O 1
ATOM 809 N N . VAL A 1 104 ? -11.137 -1.101 10.949 1.00 95.50 104 VAL A N 1
ATOM 810 C CA . VAL A 1 104 ? -10.175 -2.191 10.744 1.00 95.50 104 VAL A CA 1
ATOM 811 C C . VAL A 1 104 ? -10.273 -2.719 9.318 1.00 95.50 104 VAL A C 1
ATOM 813 O O . VAL A 1 104 ? -9.241 -2.789 8.654 1.00 95.50 104 VAL A O 1
ATOM 816 N N . ASP A 1 105 ? -11.485 -2.977 8.830 1.00 96.00 105 ASP A N 1
ATOM 817 C CA . ASP A 1 105 ? -11.736 -3.517 7.495 1.00 96.00 105 ASP A CA 1
ATOM 818 C C . ASP A 1 105 ? -11.119 -2.628 6.410 1.00 96.00 105 ASP A C 1
ATOM 820 O O . ASP A 1 105 ? -10.327 -3.098 5.591 1.00 96.00 105 ASP A O 1
ATOM 824 N N . ILE A 1 106 ? -11.384 -1.315 6.444 1.00 96.50 106 ILE A N 1
ATOM 825 C CA . ILE A 1 106 ? -10.791 -0.399 5.459 1.00 96.50 106 ILE A CA 1
AT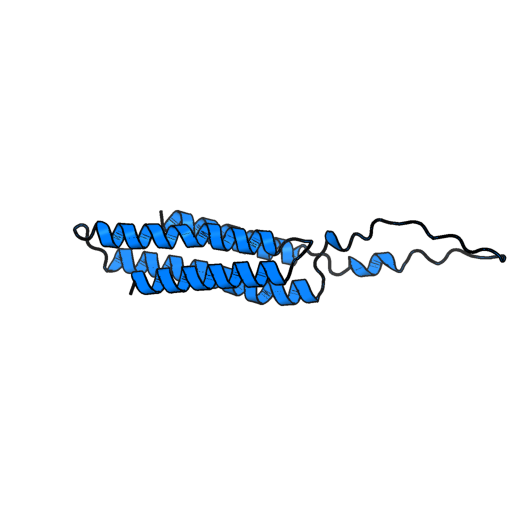OM 826 C C . ILE A 1 106 ? -9.276 -0.228 5.637 1.00 96.50 106 ILE A C 1
ATOM 828 O O . ILE A 1 106 ? -8.553 -0.002 4.666 1.00 96.50 106 ILE A O 1
ATOM 832 N N . SER A 1 107 ? -8.766 -0.319 6.868 1.00 96.44 107 SER A N 1
ATOM 833 C CA . SER A 1 107 ? -7.325 -0.198 7.116 1.00 96.44 107 SER A CA 1
ATOM 834 C C . SER A 1 107 ? -6.552 -1.412 6.605 1.00 96.44 107 SER A C 1
ATOM 836 O O . SER A 1 107 ? -5.401 -1.270 6.188 1.00 96.44 107 SER A O 1
ATOM 838 N N . ASP A 1 108 ? -7.176 -2.588 6.607 1.00 95.50 108 ASP A N 1
ATOM 839 C CA . ASP A 1 108 ? -6.579 -3.822 6.103 1.00 95.50 108 ASP A CA 1
ATOM 840 C C . ASP A 1 108 ? -6.523 -3.856 4.561 1.00 95.50 108 ASP A C 1
ATOM 842 O O . ASP A 1 108 ? -5.685 -4.563 4.007 1.00 95.50 108 ASP A O 1
ATOM 846 N N . GLU A 1 109 ? -7.285 -3.008 3.853 1.00 97.19 109 GLU A N 1
ATOM 847 C CA . GLU A 1 109 ? -7.150 -2.803 2.396 1.00 97.19 109 GLU A CA 1
ATOM 848 C C . GLU A 1 109 ? -5.881 -2.013 2.000 1.00 97.19 109 GLU A C 1
ATOM 850 O O . GLU A 1 109 ? -5.445 -2.062 0.842 1.00 97.19 109 GLU A O 1
ATOM 855 N N . ILE A 1 110 ? -5.265 -1.276 2.938 1.00 97.69 110 ILE A N 1
ATOM 856 C CA . ILE A 1 110 ? -4.101 -0.420 2.646 1.00 97.69 110 ILE A CA 1
ATOM 857 C C . ILE A 1 110 ? -2.872 -1.265 2.304 1.00 97.69 110 ILE A C 1
ATOM 859 O O . ILE A 1 110 ? -2.193 -0.965 1.326 1.00 97.69 110 ILE A O 1
ATOM 863 N N . SER A 1 111 ? -2.582 -2.315 3.081 1.00 97.50 111 SER A N 1
ATOM 864 C CA . SER A 1 111 ? -1.370 -3.124 2.874 1.00 97.50 111 SER A CA 1
ATOM 865 C C . SER A 1 111 ? -1.366 -3.846 1.519 1.00 97.50 111 SER A C 1
ATOM 867 O O . SER A 1 111 ? -0.369 -3.715 0.816 1.00 97.50 111 SER A O 1
ATOM 869 N N . PRO A 1 112 ? -2.449 -4.524 1.085 1.00 97.81 112 PRO A N 1
ATOM 870 C CA . PRO A 1 112 ? -2.517 -5.099 -0.260 1.00 97.81 112 PRO A CA 1
ATOM 871 C C . PRO A 1 112 ? -2.416 -4.049 -1.372 1.00 97.81 112 PRO A C 1
ATOM 873 O O . PRO A 1 112 ? -1.826 -4.303 -2.410 1.00 97.81 112 PRO A O 1
ATOM 876 N N . SER A 1 113 ? -2.955 -2.843 -1.165 1.00 98.25 113 SER A N 1
ATOM 877 C CA . SER A 1 113 ? -2.849 -1.771 -2.166 1.00 98.25 113 SER A CA 1
ATOM 878 C C . SER A 1 113 ? -1.428 -1.204 -2.280 1.00 98.25 113 SER A C 1
ATOM 880 O O . SER A 1 113 ? -1.045 -0.721 -3.343 1.00 98.25 113 SER A O 1
ATOM 882 N N . VAL A 1 114 ? -0.655 -1.238 -1.190 1.00 98.44 114 VAL A N 1
ATOM 883 C CA . VAL A 1 114 ? 0.783 -0.931 -1.199 1.00 98.44 114 VAL A CA 1
ATOM 884 C C . VAL A 1 114 ? 1.561 -2.034 -1.912 1.00 98.44 114 VAL A C 1
ATOM 886 O O . VAL A 1 114 ? 2.412 -1.707 -2.729 1.00 98.44 114 VAL A O 1
ATOM 889 N N . ASP A 1 115 ? 1.240 -3.301 -1.650 1.00 98.00 115 ASP A N 1
ATOM 890 C CA . ASP A 1 115 ? 1.853 -4.461 -2.311 1.00 98.00 115 ASP A CA 1
ATOM 891 C C . ASP A 1 115 ? 1.627 -4.433 -3.835 1.00 98.00 115 ASP A C 1
ATOM 893 O O . ASP A 1 115 ? 2.582 -4.483 -4.605 1.00 98.00 115 ASP A O 1
ATOM 897 N N . ASP A 1 116 ? 0.387 -4.191 -4.281 1.00 98.12 116 ASP A N 1
ATOM 898 C CA . ASP A 1 116 ? 0.042 -4.005 -5.700 1.00 98.12 116 ASP A CA 1
ATOM 899 C C . ASP A 1 116 ? 0.854 -2.872 -6.361 1.00 98.12 116 ASP A C 1
ATOM 901 O O . ASP A 1 116 ? 1.222 -2.953 -7.537 1.00 98.12 116 ASP A O 1
ATOM 905 N N . LEU A 1 117 ? 1.098 -1.776 -5.629 1.00 98.31 117 LEU A N 1
ATOM 906 C CA . LEU A 1 117 ? 1.926 -0.674 -6.113 1.00 98.31 117 LEU A CA 1
ATOM 907 C C . LEU A 1 117 ? 3.396 -1.094 -6.183 1.00 98.31 117 LEU A C 1
ATOM 909 O O . LEU A 1 117 ? 4.008 -0.906 -7.230 1.00 98.31 117 LEU A O 1
ATOM 913 N N . ALA A 1 118 ? 3.941 -1.682 -5.117 1.00 97.19 118 ALA A N 1
ATOM 914 C CA . ALA A 1 118 ? 5.330 -2.127 -5.045 1.00 97.19 118 ALA A CA 1
ATOM 915 C C . ALA A 1 118 ? 5.658 -3.115 -6.171 1.00 97.19 118 ALA A C 1
ATOM 917 O O . ALA A 1 118 ? 6.587 -2.878 -6.938 1.00 97.19 118 ALA A O 1
ATOM 918 N N . LEU A 1 119 ? 4.831 -4.148 -6.361 1.00 96.56 119 LEU A N 1
ATOM 919 C CA . LEU A 1 119 ? 4.990 -5.132 -7.435 1.00 96.56 119 LEU A CA 1
ATOM 920 C C . LEU A 1 119 ? 4.965 -4.494 -8.828 1.00 96.56 119 LEU A C 1
ATOM 922 O O . LEU A 1 119 ? 5.697 -4.928 -9.711 1.00 96.56 119 LEU A O 1
ATOM 926 N N . SER A 1 120 ? 4.158 -3.446 -9.033 1.00 96.69 120 SER A N 1
ATOM 927 C CA . SER A 1 120 ? 4.106 -2.732 -10.319 1.00 96.69 120 SER A CA 1
ATOM 928 C C . SER A 1 120 ? 5.331 -1.858 -10.601 1.00 96.69 120 SER A C 1
ATOM 930 O O . SER A 1 120 ? 5.511 -1.429 -11.740 1.00 96.69 120 SER A O 1
ATOM 932 N N . MET A 1 121 ? 6.142 -1.583 -9.573 1.00 94.62 121 MET A N 1
ATOM 933 C CA . MET A 1 121 ? 7.349 -0.772 -9.680 1.00 94.62 121 MET A CA 1
ATOM 934 C C . MET A 1 121 ? 8.589 -1.589 -10.023 1.00 94.62 121 MET A C 1
ATOM 936 O O . MET A 1 121 ? 9.567 -0.967 -10.401 1.00 94.62 121 MET A O 1
ATOM 940 N N . TYR A 1 122 ? 8.597 -2.921 -9.918 1.00 93.56 122 TYR A N 1
ATOM 941 C CA . TYR A 1 122 ? 9.766 -3.720 -10.311 1.00 93.56 122 TYR A CA 1
ATOM 942 C C . TYR A 1 122 ? 9.806 -3.953 -11.834 1.00 93.56 122 TYR A C 1
ATOM 944 O O . TYR A 1 122 ? 8.743 -4.083 -12.447 1.00 93.56 122 TYR A O 1
ATOM 952 N N . PRO A 1 123 ? 10.997 -4.003 -12.467 1.00 91.31 123 PRO A N 1
ATOM 953 C CA . PRO A 1 123 ? 11.109 -4.188 -13.911 1.00 91.31 123 PRO A CA 1
ATOM 954 C C . PRO A 1 123 ? 10.493 -5.508 -14.420 1.00 91.31 123 PRO A C 1
ATOM 956 O O . PRO A 1 123 ? 10.560 -6.524 -13.717 1.00 91.31 123 PRO A O 1
ATOM 959 N N . PRO A 1 124 ? 9.928 -5.521 -15.646 1.00 92.25 124 PRO A N 1
ATOM 960 C CA . PRO A 1 124 ? 9.728 -4.367 -16.529 1.00 92.25 124 PRO A CA 1
ATOM 961 C C . PRO A 1 124 ? 8.565 -3.478 -16.055 1.00 92.25 124 PRO A C 1
ATOM 963 O O . PRO A 1 124 ? 7.442 -3.944 -15.846 1.00 92.25 124 PRO A O 1
ATOM 966 N N . VAL A 1 125 ? 8.818 -2.172 -15.917 1.00 93.12 125 VAL A N 1
ATOM 967 C CA . VAL A 1 125 ? 7.852 -1.235 -15.329 1.00 93.12 125 VAL A CA 1
ATOM 968 C C . VAL A 1 125 ? 6.806 -0.807 -16.354 1.00 93.12 125 VAL A C 1
ATOM 970 O O . VAL A 1 125 ? 7.100 -0.238 -17.403 1.00 93.12 125 VAL A O 1
ATOM 973 N N . CYS A 1 126 ? 5.533 -1.012 -16.019 1.00 95.81 126 CYS A N 1
ATOM 974 C CA . CYS A 1 126 ? 4.416 -0.497 -16.803 1.00 95.81 126 CYS A CA 1
ATOM 975 C C . CYS A 1 126 ? 3.851 0.768 -16.145 1.00 95.81 126 CYS A C 1
ATOM 977 O O . CYS A 1 126 ? 3.064 0.688 -15.199 1.00 95.81 126 CYS A O 1
ATOM 979 N N . HIS A 1 127 ? 4.186 1.947 -16.680 1.00 96.38 127 HIS A N 1
ATOM 980 C CA . HIS A 1 127 ? 3.783 3.253 -16.123 1.00 96.38 127 HIS A CA 1
ATOM 981 C C . HIS A 1 127 ? 2.264 3.398 -15.954 1.00 96.38 127 HIS A C 1
ATOM 983 O O . HIS A 1 127 ? 1.780 4.005 -14.995 1.00 96.38 127 HIS A O 1
ATOM 989 N N . LEU A 1 128 ? 1.484 2.809 -16.868 1.00 97.56 128 LEU A N 1
ATOM 990 C CA . LEU A 1 128 ? 0.026 2.785 -16.759 1.00 97.56 128 LEU A CA 1
ATOM 991 C C . LEU A 1 128 ? -0.435 1.987 -15.532 1.00 97.56 128 LEU A C 1
ATOM 993 O O . LEU A 1 128 ? -1.316 2.450 -14.805 1.00 97.56 128 LEU A O 1
ATOM 997 N N . THR A 1 129 ? 0.168 0.824 -15.282 1.00 98.12 129 THR A N 1
ATOM 998 C CA . THR A 1 129 ? -0.141 -0.013 -14.116 1.00 98.12 129 THR A CA 1
ATOM 999 C C . THR A 1 129 ? 0.244 0.700 -12.827 1.00 98.12 129 THR A C 1
ATOM 1001 O O . THR A 1 129 ? -0.599 0.814 -11.941 1.00 98.12 129 THR A O 1
ATOM 1004 N N . VAL A 1 130 ? 1.441 1.293 -12.760 1.00 98.12 130 VAL A N 1
ATOM 1005 C CA . VAL A 1 130 ? 1.884 2.111 -11.617 1.00 98.12 130 VAL A CA 1
ATOM 1006 C C . VAL A 1 130 ? 0.878 3.219 -11.309 1.00 98.12 130 VAL A C 1
ATOM 1008 O O . VAL A 1 130 ? 0.472 3.409 -10.159 1.00 98.12 130 VAL A O 1
ATOM 1011 N N . ARG A 1 131 ? 0.411 3.935 -12.339 1.00 97.94 131 ARG A N 1
ATOM 1012 C CA . ARG A 1 131 ? -0.586 5.001 -12.188 1.00 97.94 131 ARG A CA 1
ATOM 1013 C C . ARG A 1 131 ? -1.919 4.474 -11.651 1.00 97.94 131 ARG A C 1
ATOM 1015 O O . ARG A 1 131 ? -2.525 5.127 -10.799 1.00 97.94 131 ARG A O 1
ATOM 1022 N N . ILE A 1 132 ? -2.389 3.327 -12.143 1.00 98.38 132 ILE A N 1
ATOM 1023 C CA . ILE A 1 132 ? -3.642 2.702 -11.693 1.00 98.38 132 ILE A CA 1
ATOM 1024 C C . ILE A 1 132 ? -3.516 2.237 -10.236 1.00 98.38 132 ILE A C 1
ATOM 1026 O O . ILE A 1 132 ? -4.363 2.603 -9.417 1.00 98.38 132 ILE A O 1
ATOM 1030 N N . SER A 1 133 ? -2.453 1.505 -9.894 1.00 98.31 133 SER A N 1
ATOM 1031 C CA . SER A 1 133 ? -2.179 1.035 -8.529 1.00 98.31 133 SER A CA 1
ATOM 1032 C C . SER A 1 133 ? -2.027 2.205 -7.553 1.00 98.31 133 SER A C 1
ATOM 1034 O O . SER A 1 133 ? -2.641 2.209 -6.485 1.00 98.31 133 SER A O 1
ATOM 1036 N N . SER A 1 134 ? -1.325 3.270 -7.954 1.00 98.50 134 SER A N 1
ATOM 1037 C CA . SER A 1 134 ? -1.203 4.506 -7.169 1.00 98.50 134 SER A CA 1
ATOM 1038 C C . SER A 1 134 ? -2.560 5.164 -6.915 1.00 98.50 134 SER A C 1
ATOM 1040 O O . SER A 1 134 ? -2.873 5.545 -5.786 1.00 98.50 134 SER A O 1
ATOM 1042 N N . ALA A 1 135 ? -3.401 5.291 -7.947 1.00 98.38 135 ALA A N 1
ATOM 1043 C CA . ALA A 1 135 ? -4.732 5.879 -7.809 1.00 98.38 135 ALA A CA 1
ATOM 1044 C C . ALA A 1 135 ? -5.639 5.041 -6.892 1.00 98.38 135 ALA A C 1
ATOM 1046 O O . ALA A 1 135 ? -6.368 5.606 -6.069 1.00 98.38 135 ALA A O 1
ATOM 1047 N N . LYS A 1 136 ? -5.560 3.707 -6.992 1.00 98.50 136 LYS A N 1
ATOM 1048 C CA . LYS A 1 136 ? -6.256 2.772 -6.099 1.00 98.50 136 LYS A CA 1
ATOM 1049 C C . LYS A 1 136 ? -5.816 2.980 -4.649 1.00 98.50 136 LYS A C 1
ATOM 1051 O O . LYS A 1 136 ? -6.673 3.219 -3.800 1.00 98.50 136 LYS A O 1
ATOM 1056 N N . LEU A 1 137 ? -4.509 2.997 -4.378 1.00 98.69 137 LEU A N 1
ATOM 1057 C CA . LEU A 1 137 ? -3.969 3.238 -3.038 1.00 98.69 137 LEU A CA 1
ATOM 1058 C C . LEU A 1 137 ? -4.435 4.588 -2.473 1.00 98.69 137 LEU A C 1
ATOM 1060 O O . LEU A 1 137 ? -4.934 4.649 -1.352 1.00 98.69 137 LEU A O 1
ATOM 1064 N N . VAL A 1 138 ? -4.376 5.666 -3.261 1.00 98.56 138 VAL A N 1
ATOM 1065 C CA . VAL A 1 138 ? -4.887 6.985 -2.843 1.00 98.56 138 VAL A CA 1
ATOM 1066 C C . VAL A 1 138 ? -6.377 6.934 -2.495 1.00 98.56 138 VAL A C 1
ATOM 1068 O O . VAL A 1 138 ? -6.796 7.551 -1.513 1.00 98.56 138 VAL A O 1
ATOM 1071 N N . SER A 1 139 ? -7.187 6.218 -3.279 1.00 98.44 139 SER A N 1
ATOM 1072 C CA . SER A 1 139 ? -8.617 6.052 -3.005 1.00 98.44 139 SER A CA 1
ATOM 1073 C C . SER A 1 139 ? -8.858 5.332 -1.676 1.00 98.44 139 SER A C 1
ATOM 1075 O O . SER A 1 139 ? -9.665 5.796 -0.869 1.00 98.44 139 SER A O 1
ATOM 1077 N N . VAL A 1 140 ? -8.127 4.242 -1.422 1.00 98.25 140 VAL A N 1
ATOM 1078 C CA . VAL A 1 140 ? -8.213 3.479 -0.167 1.00 98.25 140 VAL A CA 1
ATOM 1079 C C . VAL A 1 140 ? -7.800 4.346 1.021 1.00 98.25 140 VAL A C 1
ATOM 1081 O O . VAL A 1 140 ? -8.542 4.437 1.996 1.00 98.25 140 VAL A O 1
ATOM 1084 N N . LEU A 1 141 ? -6.680 5.071 0.923 1.00 98.19 141 LEU A N 1
ATOM 1085 C CA . LEU A 1 141 ? -6.221 5.975 1.984 1.00 98.19 141 LEU A CA 1
ATOM 1086 C C . LEU A 1 141 ? -7.252 7.056 2.308 1.00 98.19 141 LEU A C 1
ATOM 1088 O O . LEU A 1 141 ? -7.529 7.316 3.477 1.00 98.19 141 LEU A O 1
ATOM 1092 N N . LYS A 1 142 ? -7.841 7.686 1.285 1.00 98.19 142 LYS A N 1
ATOM 1093 C CA . LYS A 1 142 ? -8.878 8.706 1.484 1.00 98.19 142 LYS A CA 1
ATOM 1094 C C . LYS A 1 142 ? -10.098 8.129 2.195 1.00 98.19 142 LYS A C 1
ATOM 1096 O O . LYS A 1 142 ? -10.559 8.744 3.151 1.00 98.19 142 LYS A O 1
ATOM 1101 N N . LYS A 1 143 ? -10.568 6.952 1.772 1.00 97.88 143 LYS A N 1
ATOM 1102 C CA . LYS A 1 143 ? -11.703 6.257 2.393 1.00 97.88 143 LYS A CA 1
ATOM 1103 C C . LYS A 1 143 ? -11.400 5.873 3.846 1.00 97.88 143 LYS A C 1
ATOM 1105 O O . LYS A 1 143 ? -12.217 6.136 4.720 1.00 97.88 143 LYS A O 1
ATOM 1110 N N . ALA A 1 144 ? -10.208 5.344 4.125 1.00 97.12 144 ALA A N 1
ATOM 1111 C CA . ALA A 1 144 ? -9.778 5.002 5.482 1.00 97.12 144 ALA A CA 1
ATOM 1112 C C . ALA A 1 144 ? -9.759 6.231 6.404 1.00 97.12 144 ALA A C 1
ATOM 1114 O O . ALA A 1 144 ? -10.274 6.199 7.523 1.00 97.12 144 ALA A O 1
ATOM 1115 N N . LEU A 1 145 ? -9.201 7.343 5.918 1.00 96.31 145 LEU A N 1
ATOM 1116 C CA . LEU A 1 145 ? -9.164 8.599 6.662 1.00 96.31 145 LEU A CA 1
ATOM 1117 C C . LEU A 1 145 ? -10.555 9.208 6.850 1.00 96.31 145 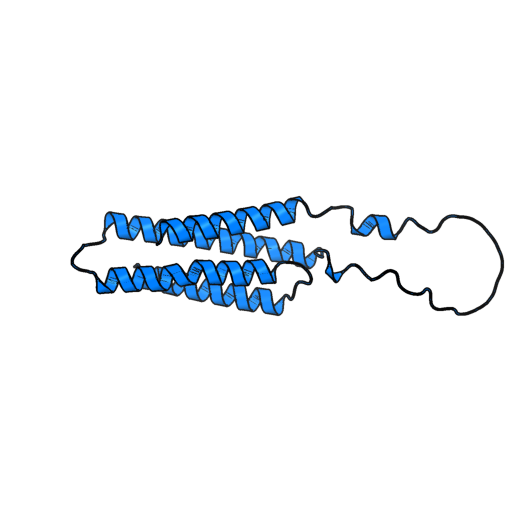LEU A C 1
ATOM 1119 O O . LEU A 1 145 ? -10.795 9.826 7.879 1.00 96.31 145 LEU A O 1
ATOM 1123 N N . GLU A 1 146 ? -11.456 9.063 5.881 1.00 96.56 146 GLU A N 1
ATOM 1124 C CA . GLU A 1 146 ? -12.835 9.541 5.980 1.00 96.56 146 GLU A CA 1
ATOM 1125 C C . GLU A 1 146 ? -13.640 8.769 7.026 1.00 96.56 146 GLU A C 1
ATOM 1127 O O . GLU A 1 146 ? -14.301 9.397 7.844 1.00 96.56 146 GLU A O 1
ATOM 1132 N N . ILE A 1 147 ? -13.517 7.439 7.059 1.00 93.81 147 ILE A N 1
ATOM 1133 C CA . ILE A 1 147 ? -14.175 6.585 8.062 1.00 93.81 147 ILE A CA 1
ATOM 1134 C C . ILE A 1 147 ? -13.626 6.851 9.475 1.00 93.81 147 ILE A C 1
ATOM 1136 O O . ILE A 1 147 ? -14.347 6.708 10.456 1.00 93.81 147 ILE A O 1
ATOM 1140 N N . THR A 1 148 ? -12.359 7.261 9.589 1.00 92.69 148 THR A N 1
ATOM 1141 C CA . THR A 1 148 ? -11.701 7.500 10.887 1.00 92.69 148 THR A CA 1
ATOM 1142 C C . THR A 1 148 ? -11.905 8.921 11.447 1.00 92.69 148 THR A C 1
ATOM 1144 O O . THR A 1 148 ? -11.522 9.177 12.591 1.00 92.69 148 THR A O 1
ATOM 1147 N N . LYS A 1 149 ? -12.426 9.864 10.651 1.00 85.38 149 LYS A N 1
ATOM 1148 C CA . LYS A 1 149 ? -12.669 11.257 11.079 1.00 85.38 149 LYS A CA 1
ATOM 1149 C C . LYS A 1 149 ? -13.752 11.356 12.146 1.00 85.38 149 LYS A C 1
ATOM 1151 O O . LYS A 1 149 ? -13.559 12.212 13.039 1.00 85.38 149 LYS A O 1
#

Secondary structure (DSSP, 8-state):
-HHHHHHHHHHHHHHHHHHHHTS-TTTTTGGG---------------------GGGGS--HHHHHHHHHHHHHHHHHHHHHHHHHHHHHHH--TT-HHHHHHHHHHHHTHHHHHHHHHHHHSSSP-HHHHHHHHHHHHHHHHHHHHHH-

Radius of gyration: 23.01 Å; chains: 1; bounding box: 61×23×71 Å

Foldseek 3Di:
DLVVLLVLLVVLLVVLVVVLVPQDPCPPVVVVPPPDDDDDDDDDDDDPDDPDPCLQQHDDPVLSVVVVVLSVLSVVLSVLSVVLVVLCVVPNDPVPVVLVVVLVVLNVVLSVLNVQLSVCSGGPHDVVSNVVSSVVNVVSSVVSVVSSD

InterPro domains:
  IPR026907 Cyclin-D1-binding protein 1-like [PTHR15492] (1-149)
  IPR049318 Cyclin-D1-binding protein 1-like, C-terminal [PF20936] (45-146)

Organism: Rousettus aegyptiacus (NCBI:txid9407)

pLDDT: mean 84.75, std 19.44, range [34.72, 98.69]